Protein AF-A0A9W6H2H1-F1 (afdb_monomer_lite)

Sequence (99 aa):
MTDKPTRRALMRPVQLLAIAFGSAVFALLVGAMSMGAFTQQPIEVISQAWTVASIIAGIVFIVVLLVVAMLLLVVDPADVTKTIDRPVLLPDEDEPEAK

Organism: NCBI:txid33917

Radius of gyration: 23.38 Å; chains: 1; bounding box: 54×33×71 Å

Structure (mmCIF, N/CA/C/O backbone):
data_AF-A0A9W6H2H1-F1
#
_entry.id   AF-A0A9W6H2H1-F1
#
loop_
_atom_site.group_PDB
_atom_site.id
_atom_site.type_symbol
_atom_site.label_atom_id
_atom_site.label_alt_id
_atom_site.label_comp_id
_atom_site.label_asym_id
_atom_site.label_entity_id
_atom_site.label_seq_id
_atom_site.pdbx_PDB_ins_code
_atom_site.Cartn_x
_atom_site.Cartn_y
_atom_site.Cartn_z
_atom_site.occupancy
_atom_site.B_iso_or_equiv
_atom_site.auth_seq_id
_atom_site.auth_comp_id
_atom_site.auth_asym_id
_atom_site.auth_atom_id
_atom_site.pdbx_PDB_model_num
ATOM 1 N N . MET A 1 1 ? 32.920 9.888 -15.400 1.00 39.56 1 MET A N 1
ATOM 2 C CA . MET A 1 1 ? 31.880 10.914 -15.611 1.00 39.56 1 MET A CA 1
ATOM 3 C C . MET A 1 1 ? 30.650 10.443 -14.863 1.00 39.56 1 MET A C 1
ATOM 5 O O . MET A 1 1 ? 30.111 9.409 -15.220 1.00 39.56 1 MET A O 1
ATOM 9 N N . THR A 1 2 ? 30.301 11.091 -13.754 1.00 48.16 2 THR A N 1
ATOM 10 C CA . THR A 1 2 ? 29.115 10.722 -12.970 1.00 48.16 2 THR A CA 1
ATOM 11 C C . THR A 1 2 ? 27.903 11.308 -13.674 1.00 48.16 2 THR A C 1
ATOM 13 O O . THR A 1 2 ? 27.691 12.520 -13.609 1.00 48.16 2 THR A O 1
ATOM 16 N N . ASP A 1 3 ? 27.160 10.468 -14.393 1.00 57.59 3 ASP A N 1
ATOM 17 C CA . ASP A 1 3 ? 25.904 10.865 -15.020 1.00 57.59 3 ASP A CA 1
ATOM 18 C C . ASP A 1 3 ? 24.953 11.392 -13.945 1.00 57.59 3 ASP A C 1
ATOM 20 O O . ASP A 1 3 ? 24.622 10.719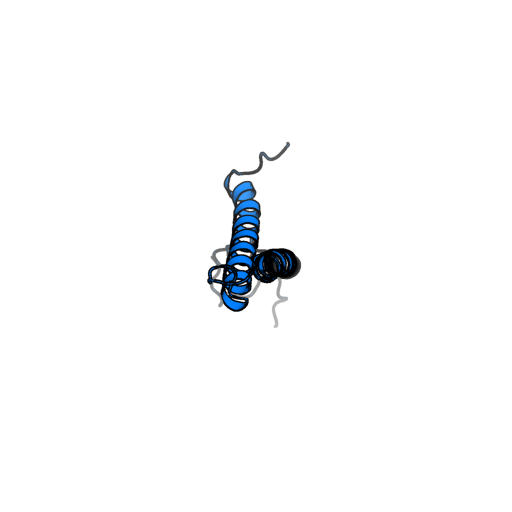 -12.967 1.00 57.59 3 ASP A O 1
ATOM 24 N N . LYS A 1 4 ? 24.571 12.660 -14.084 1.00 60.03 4 LYS A N 1
ATOM 25 C CA . LYS A 1 4 ? 23.671 13.327 -13.150 1.00 60.03 4 LYS A CA 1
ATOM 26 C C . LYS A 1 4 ? 22.277 12.751 -13.415 1.00 60.03 4 LYS A C 1
ATOM 28 O O . LYS A 1 4 ? 21.795 12.902 -14.539 1.00 60.03 4 LYS A O 1
ATOM 33 N N . PRO A 1 5 ? 21.612 12.106 -12.439 1.00 61.47 5 PRO A N 1
ATOM 34 C CA . PRO A 1 5 ? 20.324 11.476 -12.689 1.00 61.47 5 PRO A CA 1
ATOM 35 C C . PRO A 1 5 ? 19.344 12.539 -13.186 1.00 61.47 5 PRO A C 1
ATOM 37 O O . PRO A 1 5 ? 19.106 13.555 -12.526 1.00 61.47 5 PRO A O 1
ATOM 40 N N . THR A 1 6 ? 18.810 12.343 -14.390 1.00 70.19 6 THR A N 1
ATOM 41 C CA . THR A 1 6 ? 17.841 13.265 -14.985 1.00 70.19 6 THR A CA 1
ATOM 42 C C . THR A 1 6 ? 16.640 13.355 -14.043 1.00 70.19 6 THR A C 1
ATOM 44 O O . THR A 1 6 ? 16.164 12.326 -13.572 1.00 70.19 6 THR A O 1
ATOM 47 N N . ARG A 1 7 ? 16.106 14.555 -13.763 1.00 64.38 7 ARG A N 1
ATOM 48 C CA . ARG A 1 7 ? 14.944 14.747 -12.856 1.00 64.38 7 ARG A CA 1
ATOM 49 C C . ARG A 1 7 ? 13.818 13.729 -13.084 1.00 64.38 7 ARG A C 1
ATOM 51 O O . ARG A 1 7 ? 13.223 13.233 -12.135 1.00 64.38 7 ARG A O 1
ATOM 58 N N . ARG A 1 8 ? 13.571 13.387 -14.349 1.00 63.28 8 ARG A N 1
ATOM 59 C CA . ARG A 1 8 ? 12.581 12.395 -14.782 1.00 63.28 8 ARG A CA 1
ATOM 60 C C . ARG A 1 8 ? 12.849 10.983 -14.240 1.00 63.28 8 ARG A C 1
ATOM 62 O O . ARG A 1 8 ? 11.901 10.294 -13.879 1.00 63.28 8 ARG A O 1
ATOM 69 N N . ALA A 1 9 ? 14.113 10.574 -14.144 1.00 63.69 9 ALA A N 1
ATOM 70 C CA . ALA A 1 9 ? 14.517 9.286 -13.586 1.00 63.69 9 ALA A CA 1
ATOM 71 C C . ALA A 1 9 ? 14.275 9.217 -12.070 1.00 63.69 9 ALA A C 1
ATOM 73 O O . ALA A 1 9 ? 13.882 8.171 -11.573 1.00 63.69 9 ALA A O 1
ATOM 74 N N . LEU A 1 10 ? 14.416 10.335 -11.348 1.00 61.66 10 LEU A N 1
ATOM 75 C CA . LEU A 1 10 ? 14.126 10.396 -9.911 1.00 61.66 10 LEU A CA 1
ATOM 76 C C . LEU A 1 10 ? 12.616 10.434 -9.609 1.00 61.66 10 LEU A C 1
ATOM 78 O O . LEU A 1 10 ? 12.177 9.948 -8.571 1.00 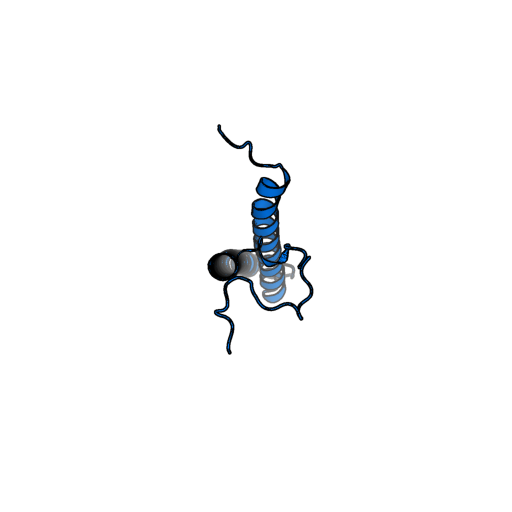61.66 10 LEU A O 1
ATOM 82 N N . MET A 1 11 ? 11.802 10.984 -10.517 1.00 69.00 11 MET A N 1
ATOM 83 C CA . MET A 1 11 ? 10.346 11.062 -10.334 1.00 69.00 11 MET A CA 1
ATOM 84 C C . MET A 1 11 ? 9.627 9.724 -10.561 1.00 69.00 11 MET A C 1
ATOM 86 O O . MET A 1 11 ? 8.586 9.505 -9.947 1.00 69.00 11 MET A O 1
ATOM 90 N N . ARG A 1 12 ? 10.170 8.810 -11.381 1.00 73.00 12 ARG A N 1
ATOM 91 C CA . ARG A 1 12 ? 9.561 7.486 -11.625 1.00 73.00 12 ARG A CA 1
ATOM 92 C C . ARG A 1 12 ? 9.445 6.627 -10.347 1.00 73.00 12 ARG A C 1
ATOM 94 O O . ARG A 1 12 ? 8.338 6.175 -10.061 1.00 73.00 12 ARG A O 1
ATOM 101 N N . PRO A 1 13 ? 10.506 6.452 -9.531 1.00 80.31 13 PRO A N 1
ATOM 102 C CA . PRO A 1 13 ? 10.411 5.733 -8.257 1.00 80.31 13 PRO A CA 1
ATOM 103 C C . PRO A 1 13 ? 9.406 6.362 -7.291 1.00 80.31 13 PRO A C 1
ATOM 105 O O . PRO A 1 13 ? 8.631 5.661 -6.648 1.00 80.31 13 PRO A O 1
ATOM 108 N N . VAL A 1 14 ? 9.386 7.696 -7.220 1.00 85.50 14 VAL A N 1
ATOM 109 C CA . VAL A 1 14 ? 8.487 8.433 -6.323 1.00 85.50 14 VAL A CA 1
ATOM 110 C C . VAL A 1 14 ? 7.025 8.259 -6.734 1.00 85.50 14 VAL A C 1
ATOM 112 O O . VAL A 1 14 ? 6.172 8.091 -5.870 1.00 85.50 14 VAL A O 1
ATOM 115 N N . GLN A 1 15 ? 6.721 8.251 -8.034 1.00 85.31 15 GLN A N 1
ATOM 116 C CA . GLN A 1 15 ? 5.364 7.995 -8.525 1.00 85.31 15 GLN A CA 1
ATOM 117 C C . GLN A 1 15 ? 4.888 6.580 -8.188 1.00 85.31 15 GLN A C 1
ATOM 119 O O . GLN A 1 15 ? 3.766 6.420 -7.717 1.00 85.31 15 GLN A O 1
ATOM 124 N N . LEU A 1 16 ? 5.736 5.564 -8.370 1.00 85.75 16 LEU A N 1
ATOM 125 C CA . LEU A 1 16 ? 5.394 4.183 -8.016 1.00 85.75 16 LEU A CA 1
ATOM 126 C C . LEU A 1 16 ? 5.163 4.023 -6.509 1.00 85.75 16 LEU A C 1
ATOM 128 O O . LEU A 1 16 ? 4.188 3.397 -6.095 1.00 85.75 16 LEU A O 1
ATOM 132 N N . LEU A 1 17 ? 6.004 4.661 -5.692 1.00 88.25 17 LEU A N 1
ATOM 133 C CA . LEU A 1 17 ? 5.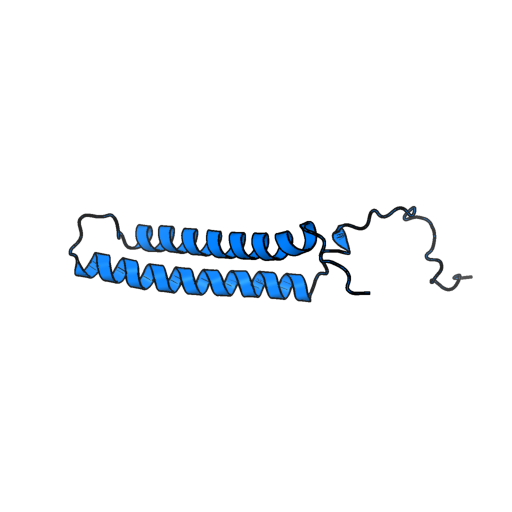816 4.712 -4.245 1.00 88.25 17 LEU A CA 1
ATOM 134 C C . LEU A 1 17 ? 4.501 5.410 -3.870 1.00 88.25 17 LEU A C 1
ATOM 136 O O . LEU A 1 17 ? 3.772 4.919 -3.013 1.00 88.25 17 LEU A O 1
ATOM 140 N N . ALA A 1 18 ? 4.177 6.528 -4.522 1.00 87.56 18 ALA A N 1
ATOM 141 C CA . ALA A 1 18 ? 2.943 7.267 -4.276 1.00 87.56 18 ALA A CA 1
ATOM 142 C C . ALA A 1 18 ? 1.696 6.457 -4.659 1.00 87.56 18 ALA A C 1
ATOM 144 O O . ALA A 1 18 ? 0.706 6.499 -3.935 1.00 87.56 18 ALA A O 1
ATOM 145 N N . ILE A 1 19 ? 1.748 5.683 -5.748 1.00 90.75 19 ILE A N 1
ATOM 146 C CA . ILE A 1 19 ? 0.662 4.774 -6.145 1.00 90.75 19 ILE A CA 1
ATOM 147 C C . ILE A 1 19 ? 0.488 3.667 -5.103 1.00 90.75 19 ILE A C 1
ATOM 149 O O . ILE A 1 19 ? -0.632 3.426 -4.649 1.00 90.75 19 ILE A O 1
ATOM 153 N N . ALA A 1 20 ? 1.584 3.035 -4.670 1.00 89.81 20 ALA A N 1
ATOM 154 C CA . ALA A 1 20 ? 1.533 2.027 -3.616 1.00 89.81 20 ALA A CA 1
ATOM 155 C C . ALA A 1 20 ? 0.947 2.613 -2.324 1.00 89.81 20 ALA A C 1
ATOM 157 O O . ALA A 1 20 ? 0.020 2.050 -1.744 1.00 89.81 20 ALA A O 1
ATOM 158 N N . PHE A 1 21 ? 1.405 3.794 -1.912 1.00 91.12 21 PHE A N 1
ATOM 159 C CA . PHE A 1 21 ? 0.902 4.463 -0.717 1.00 91.12 21 PHE A CA 1
ATOM 160 C C . PHE A 1 21 ? -0.575 4.860 -0.852 1.00 91.12 21 PHE A C 1
ATOM 162 O O . PHE A 1 21 ? -1.359 4.645 0.069 1.00 91.12 21 PHE A O 1
ATOM 169 N N . GLY A 1 22 ? -0.989 5.355 -2.020 1.00 92.94 22 GLY A N 1
ATOM 170 C CA . GLY A 1 22 ? -2.388 5.659 -2.321 1.00 92.94 22 GLY A CA 1
ATOM 171 C C . GLY A 1 22 ? -3.289 4.429 -2.203 1.00 92.94 22 GLY A C 1
ATOM 172 O O . GLY A 1 22 ? -4.356 4.506 -1.597 1.00 92.94 22 GLY A O 1
ATOM 173 N N . SER A 1 23 ? -2.835 3.273 -2.695 1.00 92.81 23 SER A N 1
ATOM 174 C CA . SER A 1 23 ? -3.569 2.009 -2.552 1.00 92.81 23 SER A CA 1
ATOM 175 C C . SER A 1 23 ? -3.691 1.553 -1.092 1.00 92.81 23 SER A C 1
ATOM 177 O O . SER A 1 23 ? -4.747 1.075 -0.681 1.00 92.81 23 SER A O 1
ATOM 179 N N . ALA A 1 24 ? -2.652 1.775 -0.282 1.00 93.12 24 ALA A N 1
ATOM 180 C CA . ALA A 1 24 ? -2.652 1.459 1.142 1.00 93.12 24 ALA A CA 1
ATOM 181 C C . ALA A 1 24 ? -3.636 2.336 1.922 1.00 93.12 24 ALA A C 1
ATOM 183 O O . ALA A 1 24 ? -4.426 1.828 2.714 1.00 93.12 24 ALA A O 1
ATOM 184 N N . VAL A 1 25 ? -3.636 3.647 1.660 1.00 95.25 25 VAL A N 1
ATOM 185 C CA . VAL A 1 25 ? -4.600 4.587 2.253 1.00 95.25 25 VAL A CA 1
ATOM 186 C C . VAL A 1 25 ? -6.025 4.235 1.832 1.00 95.25 25 VAL A C 1
ATOM 188 O O . VAL A 1 25 ? -6.934 4.261 2.657 1.00 95.25 25 VAL A O 1
ATOM 191 N N . PHE A 1 26 ? -6.235 3.850 0.574 1.00 94.25 26 PHE A N 1
ATOM 192 C CA . PHE A 1 26 ? -7.544 3.393 0.115 1.00 94.25 26 PHE A CA 1
ATOM 193 C C . PHE A 1 26 ? -8.005 2.136 0.868 1.00 94.25 26 PHE A C 1
ATOM 195 O O . PHE A 1 26 ? -9.120 2.105 1.388 1.00 94.25 26 PHE A O 1
ATOM 202 N N . ALA A 1 27 ? -7.137 1.132 1.006 1.00 93.62 27 ALA A N 1
ATOM 203 C CA . ALA A 1 27 ? -7.436 -0.080 1.766 1.00 93.62 27 ALA A CA 1
ATOM 204 C C . ALA A 1 27 ? -7.691 0.200 3.256 1.00 93.62 27 ALA A C 1
ATOM 206 O O . ALA A 1 27 ? -8.600 -0.392 3.834 1.00 93.62 27 ALA A O 1
ATOM 207 N N . LEU A 1 28 ? -6.946 1.134 3.859 1.00 93.56 28 LEU A N 1
ATOM 208 C CA . LEU A 1 28 ? -7.179 1.614 5.223 1.00 93.56 28 LEU A CA 1
ATOM 209 C C . LEU A 1 28 ? -8.603 2.154 5.374 1.00 93.56 28 LEU A C 1
ATOM 211 O O . LEU A 1 28 ? -9.328 1.744 6.276 1.00 93.56 28 LEU A O 1
ATOM 215 N N . LEU A 1 29 ? -9.002 3.067 4.484 1.00 94.06 29 LEU A N 1
ATOM 216 C CA . LEU A 1 29 ? -10.312 3.714 4.532 1.00 94.06 29 LEU A CA 1
ATOM 217 C C . LEU A 1 29 ? -11.443 2.706 4.324 1.00 94.06 29 LEU A C 1
ATOM 219 O O . LEU A 1 29 ? -12.405 2.709 5.088 1.00 94.06 29 LEU A O 1
ATOM 223 N N . VAL A 1 30 ? -11.314 1.815 3.339 1.00 94.06 30 VAL A N 1
ATOM 224 C CA . VAL A 1 30 ? -12.313 0.772 3.062 1.00 94.06 30 VAL A CA 1
ATOM 225 C C . VAL A 1 30 ? -12.395 -0.230 4.214 1.00 94.06 30 VAL A C 1
ATOM 227 O O . VAL A 1 30 ? -13.497 -0.605 4.614 1.00 94.06 30 VAL A O 1
ATOM 230 N N . GLY A 1 31 ? -11.260 -0.633 4.790 1.00 92.75 31 GLY A N 1
ATOM 231 C CA . GLY A 1 31 ? -11.208 -1.523 5.952 1.00 92.75 31 GLY A CA 1
ATOM 232 C C . GLY A 1 31 ? -11.865 -0.901 7.184 1.00 92.75 31 GLY A C 1
ATOM 233 O O . GLY A 1 31 ? -12.725 -1.523 7.809 1.00 92.75 31 GLY A O 1
ATOM 234 N N . ALA A 1 32 ? -11.537 0.358 7.479 1.00 91.44 32 ALA A N 1
ATOM 235 C CA . ALA A 1 32 ? -12.139 1.115 8.572 1.00 91.44 32 ALA A CA 1
ATOM 236 C C . ALA A 1 32 ? -13.651 1.322 8.363 1.00 91.44 32 ALA A C 1
ATOM 238 O O . ALA A 1 32 ? -14.434 1.123 9.292 1.00 91.44 32 ALA A O 1
ATOM 239 N N . MET A 1 33 ? -14.088 1.662 7.142 1.00 92.00 33 MET A N 1
ATOM 240 C CA . MET A 1 33 ? -15.513 1.784 6.809 1.00 92.00 33 MET A CA 1
ATOM 241 C C . MET A 1 33 ? -16.255 0.454 6.956 1.00 92.00 33 MET A C 1
ATOM 243 O O . MET A 1 33 ? -17.336 0.431 7.539 1.00 92.00 33 MET A O 1
ATOM 247 N N . SER A 1 34 ? -15.670 -0.648 6.484 1.00 90.75 34 SER A N 1
ATOM 248 C CA . SER A 1 34 ? -16.300 -1.976 6.518 1.00 90.75 34 SER A CA 1
ATOM 249 C C . SER A 1 34 ? -16.521 -2.486 7.943 1.00 90.75 34 SER A C 1
ATOM 251 O O . SER A 1 34 ? -17.506 -3.169 8.203 1.00 90.75 34 SER A O 1
ATOM 253 N N . MET A 1 35 ? -15.634 -2.133 8.877 1.00 88.12 35 MET A N 1
ATOM 254 C CA . MET A 1 35 ? -15.771 -2.473 10.301 1.00 88.12 35 MET A CA 1
ATOM 255 C C . MET A 1 35 ? -16.589 -1.454 11.104 1.00 88.12 35 MET A C 1
ATOM 257 O O . MET A 1 35 ? -16.786 -1.634 12.302 1.00 88.12 35 MET A O 1
ATOM 261 N N . GLY A 1 36 ? -17.076 -0.383 10.472 1.00 86.19 36 GLY A N 1
ATOM 262 C CA . GLY A 1 36 ? -17.892 0.624 11.144 1.00 86.19 36 GLY A CA 1
ATOM 263 C C . GLY A 1 36 ? -17.100 1.568 12.052 1.00 86.19 36 GLY A C 1
ATOM 264 O O . GLY A 1 36 ? -17.671 2.109 12.997 1.00 86.19 36 GLY A O 1
ATOM 265 N N . ALA A 1 37 ? -15.823 1.836 11.758 1.00 84.25 37 ALA A N 1
ATOM 266 C CA . ALA A 1 37 ? -14.968 2.736 12.547 1.00 84.25 37 ALA A CA 1
ATOM 267 C C . ALA A 1 37 ? -15.513 4.177 12.680 1.00 84.25 37 ALA A C 1
ATOM 269 O O . ALA A 1 37 ? -15.076 4.925 13.550 1.00 84.25 37 ALA A O 1
ATOM 270 N N . PHE A 1 38 ? -16.467 4.562 11.825 1.00 84.25 38 PHE A N 1
ATOM 271 C CA . PHE A 1 38 ? -17.136 5.870 11.819 1.00 84.25 38 PHE A CA 1
ATOM 272 C C . PHE A 1 38 ? -18.580 5.827 12.349 1.00 84.25 38 PHE A C 1
ATOM 274 O O . PHE A 1 38 ? -19.325 6.795 12.201 1.00 84.25 38 PHE A O 1
ATOM 281 N N . THR A 1 39 ? -19.009 4.702 12.923 1.00 85.38 39 THR A N 1
ATOM 282 C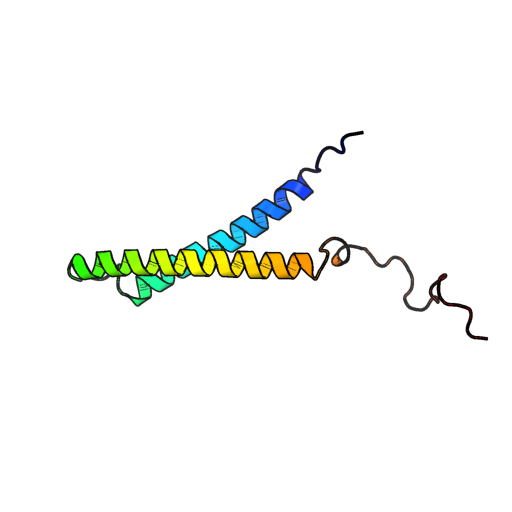 CA . THR A 1 39 ? -20.375 4.511 13.435 1.00 85.38 39 THR A CA 1
ATOM 283 C C . THR A 1 39 ? -20.450 4.735 14.952 1.00 85.38 39 THR A C 1
ATOM 285 O O . THR A 1 39 ? -19.427 4.791 15.631 1.00 85.38 39 THR A O 1
ATOM 288 N N . GLN A 1 40 ? -21.663 4.895 15.499 1.00 82.56 40 GLN A N 1
ATOM 289 C CA . GLN A 1 40 ? -21.911 5.072 16.941 1.00 82.56 40 GLN A CA 1
ATOM 290 C C . GLN A 1 40 ? -21.749 3.730 17.682 1.00 82.56 40 GLN A C 1
ATOM 292 O O . GLN A 1 40 ? -22.729 3.086 18.049 1.00 82.56 40 GLN A O 1
ATOM 297 N N . GLN A 1 41 ? -20.507 3.276 17.834 1.00 82.88 41 GLN A N 1
ATOM 298 C CA . GLN A 1 41 ? -20.136 2.010 18.475 1.00 82.88 41 GLN A CA 1
ATOM 299 C C . GLN A 1 41 ? -19.318 2.268 19.750 1.00 82.88 41 GLN A C 1
ATOM 301 O O . GLN A 1 41 ? -18.743 3.350 19.902 1.00 82.88 41 GLN A O 1
ATOM 306 N N . PRO A 1 42 ? -19.247 1.300 20.681 1.00 87.62 42 PRO A N 1
ATOM 307 C CA . PRO A 1 42 ? -18.366 1.403 21.839 1.00 87.62 42 PRO A CA 1
ATOM 308 C C . PRO A 1 42 ? -16.896 1.566 21.418 1.00 87.62 42 PRO A C 1
ATOM 310 O O . PRO A 1 42 ? -16.459 1.031 20.396 1.00 87.62 42 PRO A O 1
ATOM 313 N N . ILE A 1 43 ? -16.128 2.302 22.229 1.00 87.94 43 ILE A N 1
ATOM 314 C CA . ILE A 1 43 ? -14.741 2.698 21.923 1.00 87.94 43 ILE A CA 1
ATOM 315 C C . ILE A 1 43 ? -13.834 1.484 21.665 1.00 87.94 43 ILE A C 1
ATOM 317 O O . ILE A 1 43 ? -12.988 1.562 20.777 1.00 87.94 43 ILE A O 1
ATOM 321 N N . GLU A 1 44 ? -14.038 0.357 22.360 1.00 89.38 44 GLU A N 1
ATOM 322 C CA . GLU A 1 44 ? -13.319 -0.903 22.093 1.00 89.38 44 GLU A CA 1
ATOM 323 C C . GLU A 1 44 ? -13.445 -1.371 20.634 1.00 89.38 44 GLU A C 1
ATOM 325 O O . GLU A 1 44 ? -12.478 -1.831 20.033 1.00 89.38 44 GLU A O 1
ATOM 330 N N . VAL A 1 45 ? -14.636 -1.260 20.045 1.00 87.06 45 VAL A N 1
ATOM 331 C CA . VAL A 1 45 ? -14.893 -1.745 18.680 1.00 87.06 45 VAL A CA 1
ATOM 332 C C . VAL A 1 45 ? -14.253 -0.807 17.664 1.00 87.06 45 VAL A C 1
ATOM 334 O O . VAL A 1 45 ? -13.653 -1.256 16.689 1.00 87.06 45 VAL A O 1
ATOM 337 N N . ILE A 1 46 ? -14.324 0.500 17.919 1.00 88.56 46 ILE A N 1
ATOM 338 C CA . ILE A 1 46 ? -13.702 1.516 17.068 1.00 88.56 46 ILE A CA 1
ATOM 339 C C . ILE A 1 46 ? -12.176 1.373 17.099 1.00 88.56 46 ILE A C 1
ATOM 341 O O . ILE A 1 46 ? -11.544 1.395 16.043 1.00 88.56 46 ILE A O 1
ATOM 345 N N . SER A 1 47 ? -11.574 1.193 18.279 1.00 89.94 47 SER A N 1
ATOM 346 C CA . SER A 1 47 ? -10.120 1.035 18.402 1.00 89.94 47 SER A CA 1
ATOM 347 C C . SER A 1 47 ? -9.637 -0.210 17.661 1.00 89.94 47 SER A C 1
ATOM 349 O O . SER A 1 47 ? -8.705 -0.119 16.861 1.00 89.94 47 SER A O 1
ATOM 351 N N . GLN A 1 48 ? -10.329 -1.340 17.824 1.00 90.50 48 GLN A N 1
ATOM 352 C CA . GLN A 1 48 ? -9.997 -2.570 17.117 1.00 90.50 48 GLN A CA 1
ATOM 353 C C . GLN A 1 48 ? -10.177 -2.436 15.601 1.00 90.50 48 GLN A C 1
ATOM 355 O O . GLN A 1 48 ? -9.320 -2.902 14.848 1.00 90.50 48 GLN A O 1
ATOM 360 N N . ALA A 1 49 ? -11.227 -1.754 15.137 1.00 90.38 49 ALA A N 1
ATOM 361 C CA . ALA A 1 49 ? -11.430 -1.480 13.717 1.00 90.38 49 ALA A CA 1
ATOM 362 C C . ALA A 1 49 ? -10.257 -0.689 13.115 1.00 90.38 49 ALA A C 1
ATOM 364 O O . ALA A 1 49 ? -9.746 -1.055 12.056 1.00 90.38 49 ALA A O 1
ATOM 365 N N . TRP A 1 50 ? -9.772 0.346 13.806 1.00 91.81 50 TRP A N 1
ATOM 366 C CA . TRP A 1 50 ? -8.599 1.113 13.371 1.00 91.81 50 TRP A CA 1
ATOM 367 C C . TRP A 1 50 ? -7.309 0.292 13.396 1.00 91.81 50 TRP A C 1
ATOM 369 O O . TRP A 1 50 ? -6.518 0.372 12.453 1.00 91.81 50 TRP A O 1
ATOM 379 N N . THR A 1 51 ? -7.102 -0.533 14.427 1.00 94.06 51 THR A N 1
ATOM 380 C CA . THR A 1 51 ? -5.944 -1.434 14.498 1.00 94.06 51 THR A CA 1
ATOM 381 C C . THR A 1 51 ? -5.933 -2.386 13.308 1.00 94.06 51 THR A C 1
ATOM 383 O O . THR A 1 51 ? -4.946 -2.435 12.573 1.00 94.06 51 THR A O 1
ATOM 386 N N . VAL A 1 52 ? -7.036 -3.092 13.058 1.00 94.06 52 VAL A N 1
ATOM 387 C CA . VAL A 1 52 ? -7.109 -4.071 11.968 1.00 94.06 52 VAL A CA 1
ATOM 388 C C . VAL A 1 52 ? -7.019 -3.390 10.603 1.00 94.06 52 VAL A C 1
ATOM 390 O O . VAL A 1 52 ? -6.272 -3.856 9.743 1.00 94.06 52 VAL A O 1
ATOM 393 N N . ALA A 1 53 ? -7.690 -2.252 10.409 1.00 92.88 53 ALA A N 1
ATOM 394 C CA . ALA A 1 53 ? -7.598 -1.492 9.166 1.00 92.88 53 ALA A CA 1
ATOM 395 C C . ALA A 1 53 ? -6.154 -1.056 8.863 1.00 92.88 53 ALA A C 1
ATOM 397 O O . ALA A 1 53 ? -5.719 -1.151 7.717 1.00 92.88 53 ALA A O 1
ATOM 398 N N . SER A 1 54 ? -5.383 -0.634 9.874 1.00 93.50 54 SER A N 1
ATOM 399 C CA . SER A 1 54 ? -3.977 -0.242 9.692 1.00 93.50 54 SER A CA 1
ATOM 400 C C . SER A 1 54 ? -3.068 -1.408 9.302 1.00 93.50 54 SER A C 1
ATOM 402 O O . SER A 1 54 ? -2.196 -1.251 8.446 1.00 93.50 54 SER A O 1
ATOM 404 N N . ILE A 1 55 ? -3.321 -2.599 9.852 1.00 96.00 55 ILE A N 1
ATOM 405 C CA . ILE A 1 55 ? -2.606 -3.826 9.483 1.00 96.00 55 ILE A CA 1
ATOM 406 C C . ILE A 1 55 ? -2.911 -4.186 8.028 1.00 96.00 55 ILE A C 1
ATOM 408 O O . ILE A 1 55 ? -1.991 -4.425 7.246 1.00 96.00 55 ILE A O 1
ATOM 412 N N . ILE A 1 56 ? -4.191 -4.171 7.643 1.00 94.81 56 ILE A N 1
ATOM 413 C CA . ILE A 1 56 ? -4.619 -4.448 6.265 1.00 94.81 56 ILE A CA 1
ATOM 414 C C . ILE A 1 56 ? -3.985 -3.445 5.295 1.00 94.81 56 ILE A C 1
ATOM 416 O O . ILE A 1 56 ? -3.459 -3.849 4.260 1.00 94.81 56 ILE A O 1
ATOM 420 N N . ALA A 1 57 ? -3.967 -2.158 5.644 1.00 95.12 57 ALA A N 1
ATOM 4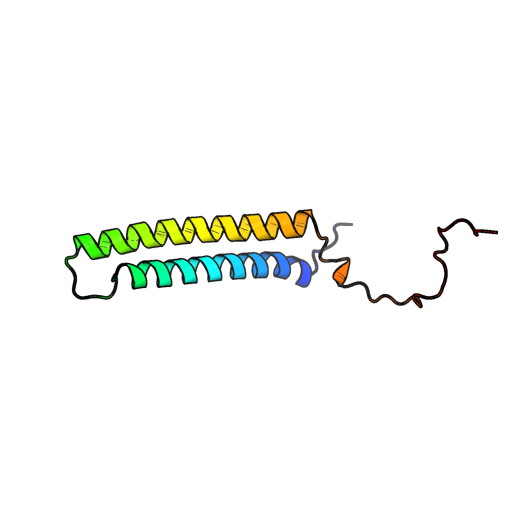21 C CA . ALA A 1 57 ? -3.321 -1.122 4.845 1.00 95.12 57 ALA A CA 1
ATOM 422 C C . ALA A 1 57 ? -1.827 -1.408 4.625 1.00 95.12 57 ALA A C 1
ATOM 424 O O . ALA A 1 57 ? -1.338 -1.302 3.500 1.00 95.12 57 ALA A O 1
ATOM 425 N N . GLY A 1 58 ? -1.116 -1.827 5.676 1.00 95.50 58 GLY A N 1
ATOM 426 C CA . GLY A 1 58 ? 0.289 -2.230 5.590 1.00 95.50 58 GLY A CA 1
ATOM 427 C C . GLY A 1 58 ? 0.507 -3.445 4.686 1.00 95.50 58 GLY A C 1
ATOM 428 O O . GLY A 1 58 ? 1.411 -3.434 3.852 1.00 95.50 58 GLY A O 1
ATOM 429 N N . ILE A 1 59 ? -0.347 -4.467 4.792 1.00 97.06 59 ILE A N 1
ATOM 430 C CA . ILE A 1 59 ? -0.281 -5.654 3.925 1.00 97.06 59 ILE A CA 1
ATOM 431 C C . ILE A 1 59 ? -0.488 -5.255 2.461 1.00 97.06 59 ILE A C 1
ATOM 433 O O . ILE A 1 59 ? 0.316 -5.627 1.608 1.00 97.06 59 ILE A O 1
ATOM 437 N N . VAL A 1 60 ? -1.522 -4.462 2.165 1.00 96.19 60 VAL A N 1
ATOM 438 C CA . VAL A 1 60 ? -1.812 -4.001 0.798 1.00 96.19 60 VAL A CA 1
ATOM 439 C C . VAL A 1 60 ? -0.654 -3.180 0.235 1.00 96.19 60 VAL A C 1
ATOM 441 O O . VAL A 1 60 ? -0.247 -3.414 -0.901 1.00 96.19 60 VAL A O 1
ATOM 444 N N . PHE A 1 61 ? -0.068 -2.281 1.032 1.00 95.00 61 PHE A N 1
ATOM 445 C CA . PHE A 1 61 ? 1.106 -1.505 0.629 1.00 95.00 61 PHE A CA 1
ATOM 446 C C . PHE A 1 61 ? 2.260 -2.403 0.170 1.00 95.00 61 PHE A C 1
ATOM 448 O O . PHE A 1 61 ? 2.811 -2.209 -0.915 1.00 95.00 61 PHE A O 1
ATOM 455 N N . ILE A 1 62 ? 2.599 -3.408 0.983 1.00 9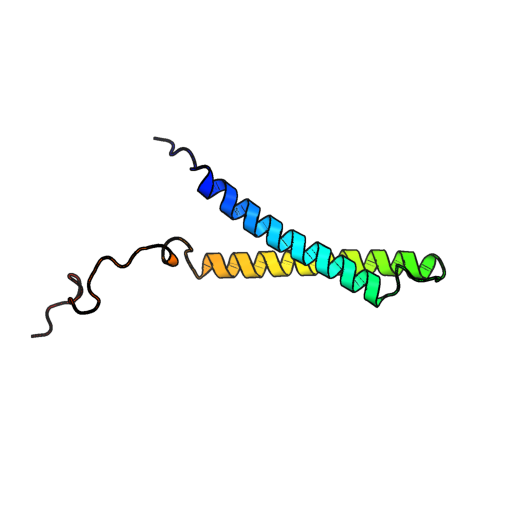5.81 62 ILE A N 1
ATOM 456 C CA . ILE A 1 62 ? 3.685 -4.348 0.691 1.00 95.81 62 ILE A CA 1
ATOM 457 C C . ILE A 1 62 ? 3.363 -5.151 -0.568 1.00 95.81 62 ILE A C 1
ATOM 459 O O . ILE A 1 62 ? 4.208 -5.247 -1.453 1.00 95.81 62 ILE A O 1
ATOM 463 N N . VAL A 1 63 ? 2.146 -5.689 -0.685 1.00 97.25 63 VAL A N 1
ATOM 464 C CA . VAL A 1 63 ? 1.725 -6.462 -1.863 1.00 97.25 63 VAL A CA 1
ATOM 465 C C . VAL A 1 63 ? 1.864 -5.632 -3.136 1.00 97.25 63 VAL A C 1
ATOM 467 O O . VAL A 1 63 ? 2.425 -6.119 -4.113 1.00 97.25 63 VAL A O 1
ATOM 470 N N . VAL A 1 64 ? 1.426 -4.372 -3.134 1.00 95.19 64 VAL A N 1
ATOM 471 C CA . VAL A 1 64 ? 1.549 -3.504 -4.314 1.00 95.19 64 VAL A CA 1
ATOM 472 C C . VAL A 1 64 ? 3.009 -3.207 -4.645 1.00 95.19 64 VAL A C 1
ATOM 474 O O . VAL A 1 64 ? 3.379 -3.269 -5.816 1.00 95.19 64 VAL A O 1
ATOM 477 N N . LEU A 1 65 ? 3.862 -2.954 -3.647 1.00 94.12 65 LEU A N 1
ATOM 478 C CA . LEU A 1 65 ? 5.300 -2.797 -3.882 1.00 94.12 65 LEU A CA 1
ATOM 479 C C . LEU A 1 65 ? 5.926 -4.054 -4.486 1.00 94.12 65 LEU A C 1
ATOM 481 O O . LEU A 1 65 ? 6.718 -3.939 -5.416 1.00 94.12 65 LEU A O 1
ATOM 485 N N . LEU A 1 66 ? 5.564 -5.239 -3.994 1.00 95.69 66 LEU A N 1
ATOM 486 C CA . LEU A 1 66 ? 6.059 -6.507 -4.528 1.00 95.69 66 LEU A CA 1
ATOM 487 C C . LEU A 1 66 ? 5.593 -6.733 -5.965 1.00 95.69 66 LEU A C 1
ATOM 489 O O . LEU A 1 66 ? 6.400 -7.112 -6.807 1.00 95.69 66 LEU A O 1
ATOM 493 N N . VAL A 1 67 ? 4.323 -6.451 -6.265 1.00 93.75 67 VAL A N 1
ATOM 494 C CA . VAL A 1 67 ? 3.789 -6.542 -7.630 1.00 93.75 67 VAL A CA 1
ATOM 495 C C . VAL A 1 67 ? 4.544 -5.596 -8.555 1.00 93.75 67 VAL A C 1
ATOM 497 O O . VAL A 1 67 ? 5.026 -6.023 -9.598 1.00 93.75 67 VAL A O 1
ATOM 500 N N . VAL A 1 68 ? 4.715 -4.331 -8.168 1.00 91.06 68 VAL A N 1
ATOM 501 C CA . VAL A 1 68 ? 5.478 -3.358 -8.962 1.00 91.06 68 VAL A CA 1
ATOM 502 C C . VAL A 1 68 ? 6.932 -3.798 -9.127 1.00 91.06 68 VAL A C 1
ATOM 504 O O . VAL A 1 68 ? 7.462 -3.727 -10.230 1.00 91.06 68 VAL A O 1
ATOM 507 N N . ALA A 1 69 ? 7.575 -4.289 -8.068 1.00 90.75 69 ALA A N 1
ATOM 508 C CA . ALA A 1 69 ? 8.949 -4.777 -8.128 1.00 90.75 69 ALA A CA 1
ATOM 509 C C . ALA A 1 69 ? 9.086 -5.981 -9.071 1.00 90.75 69 ALA A C 1
ATOM 511 O O . ALA A 1 69 ? 10.021 -6.021 -9.865 1.00 90.75 69 ALA A O 1
ATOM 512 N N . MET A 1 70 ? 8.142 -6.926 -9.039 1.00 93.75 70 MET A N 1
ATOM 513 C CA . MET A 1 70 ? 8.113 -8.047 -9.982 1.00 93.75 70 MET A CA 1
ATOM 514 C C . MET A 1 70 ? 7.875 -7.578 -11.416 1.00 93.75 70 MET A C 1
ATOM 516 O O . MET A 1 70 ? 8.537 -8.067 -12.325 1.00 93.75 70 MET A O 1
ATOM 520 N N . LEU A 1 71 ? 6.977 -6.614 -11.631 1.00 89.94 71 LEU A N 1
ATOM 521 C CA . LEU A 1 71 ? 6.742 -6.049 -12.959 1.00 89.94 71 LEU A CA 1
ATOM 522 C C . LEU A 1 71 ? 8.000 -5.374 -13.509 1.00 89.94 71 LEU A C 1
ATOM 524 O O . LEU A 1 71 ? 8.327 -5.594 -14.665 1.00 89.94 71 LEU A O 1
ATOM 528 N N . LEU A 1 72 ? 8.728 -4.615 -12.687 1.00 86.25 72 LEU A N 1
ATOM 529 C CA . LEU A 1 72 ? 9.990 -3.986 -13.091 1.00 86.25 72 LEU A CA 1
ATOM 530 C C . LEU A 1 72 ? 11.137 -4.989 -13.273 1.00 86.25 72 LEU A C 1
ATOM 532 O O . LEU A 1 72 ? 12.055 -4.722 -14.039 1.00 86.25 72 LEU A O 1
ATOM 536 N N . LEU A 1 73 ? 11.109 -6.121 -12.565 1.00 88.69 73 LEU A N 1
ATOM 537 C CA . LEU A 1 73 ? 12.077 -7.202 -12.757 1.00 88.69 73 LEU A CA 1
ATOM 538 C C . LEU A 1 73 ? 11.867 -7.907 -14.103 1.00 88.69 73 LEU A C 1
ATOM 540 O O . LEU A 1 73 ? 12.835 -8.308 -14.740 1.00 88.69 73 LEU A O 1
ATOM 544 N N . VAL A 1 74 ? 10.607 -8.087 -14.505 1.00 90.06 74 VAL A N 1
ATOM 545 C CA . VAL A 1 74 ? 10.237 -8.804 -15.735 1.00 90.06 74 VAL A CA 1
ATOM 546 C C . VAL A 1 74 ? 10.214 -7.887 -16.959 1.00 90.06 74 VAL A C 1
ATOM 548 O O . VAL A 1 74 ? 10.513 -8.339 -18.059 1.00 90.06 74 VAL A O 1
ATOM 551 N N . VAL A 1 75 ? 9.849 -6.616 -16.794 1.00 80.19 75 VAL A N 1
ATOM 552 C CA . VAL A 1 75 ? 9.662 -5.655 -17.886 1.00 80.19 75 VAL A CA 1
ATOM 553 C C . VAL A 1 75 ? 10.539 -4.438 -17.639 1.00 80.19 75 VAL A C 1
ATOM 555 O O . VAL A 1 75 ? 10.323 -3.710 -16.668 1.00 80.19 75 VAL A O 1
ATOM 558 N N . ASP A 1 76 ? 11.470 -4.163 -18.554 1.00 76.75 76 ASP A N 1
ATOM 559 C CA . ASP A 1 76 ? 12.173 -2.884 -18.554 1.00 76.75 76 ASP A CA 1
ATOM 560 C C . ASP A 1 76 ? 11.232 -1.785 -19.098 1.00 76.75 76 ASP A C 1
ATOM 562 O O . ASP A 1 76 ? 10.844 -1.801 -20.273 1.00 76.75 76 ASP A O 1
ATOM 566 N N . PRO A 1 77 ? 10.831 -0.794 -18.280 1.00 68.62 77 PRO A N 1
ATOM 567 C CA . PRO A 1 77 ? 9.966 0.293 -18.730 1.00 68.62 77 PRO A CA 1
ATOM 568 C C . PRO A 1 77 ? 10.629 1.220 -19.764 1.00 68.62 77 PRO A C 1
ATOM 570 O O . PRO A 1 77 ? 9.958 2.115 -20.286 1.00 68.62 77 PRO A O 1
ATOM 573 N N . ALA A 1 78 ? 11.935 1.099 -20.020 1.00 70.00 78 ALA A N 1
ATOM 574 C CA . ALA A 1 78 ? 12.616 1.826 -21.088 1.00 70.00 78 ALA A CA 1
ATOM 575 C C . ALA A 1 78 ? 12.280 1.260 -22.476 1.00 70.00 78 ALA A C 1
ATOM 577 O O . ALA A 1 78 ? 12.073 2.044 -23.409 1.00 70.00 78 ALA A O 1
ATOM 578 N N . ASP A 1 79 ? 12.133 -0.060 -22.596 1.00 67.50 79 ASP A N 1
ATOM 579 C CA . ASP A 1 79 ? 11.908 -0.736 -23.879 1.00 67.50 79 ASP A CA 1
ATOM 580 C C . ASP A 1 79 ? 10.548 -0.393 -24.492 1.00 67.50 79 ASP A C 1
ATOM 582 O O . ASP A 1 79 ? 10.435 -0.207 -25.701 1.00 67.50 79 ASP A O 1
ATOM 586 N N . VAL A 1 80 ? 9.527 -0.170 -23.661 1.00 65.38 80 VAL A N 1
ATOM 587 C CA . VAL A 1 80 ? 8.173 0.215 -24.109 1.00 65.38 80 VAL A CA 1
ATOM 588 C C . VAL A 1 80 ? 8.132 1.639 -24.689 1.00 65.38 80 VAL A C 1
ATOM 590 O O . VAL A 1 80 ? 7.189 2.011 -25.380 1.00 65.38 80 VAL A O 1
ATOM 593 N N . THR A 1 81 ? 9.149 2.462 -24.409 1.00 64.50 81 THR A N 1
ATOM 594 C CA . THR A 1 81 ? 9.215 3.853 -24.890 1.00 64.50 81 THR A CA 1
ATOM 595 C C . THR A 1 81 ? 10.068 4.047 -26.139 1.00 64.50 81 THR A C 1
ATOM 597 O O . THR A 1 81 ? 10.154 5.176 -26.624 1.00 64.50 81 THR A O 1
ATOM 600 N N . LYS A 1 82 ? 10.688 2.987 -26.674 1.00 66.69 82 LYS A N 1
ATOM 601 C CA . LYS A 1 82 ? 11.371 3.069 -27.967 1.00 66.69 82 LYS A CA 1
ATOM 602 C C . LYS A 1 82 ? 10.336 3.250 -29.071 1.00 66.69 82 LYS A C 1
ATOM 604 O O . LYS A 1 82 ? 9.513 2.373 -29.319 1.00 66.69 82 LYS A O 1
ATOM 609 N N . THR A 1 83 ? 10.405 4.384 -29.757 1.00 64.25 83 THR A N 1
ATOM 610 C CA . THR A 1 83 ? 9.754 4.535 -31.056 1.00 64.25 83 THR A CA 1
ATOM 611 C C . THR A 1 83 ? 10.389 3.518 -31.999 1.00 64.25 83 THR A C 1
ATOM 613 O O . THR A 1 83 ? 11.603 3.529 -32.201 1.00 64.25 83 THR A O 1
ATOM 616 N N . ILE A 1 84 ? 9.587 2.591 -32.523 1.00 66.00 84 ILE A N 1
ATOM 617 C CA . ILE A 1 84 ? 10.033 1.666 -33.564 1.00 66.00 84 ILE A CA 1
ATOM 618 C C . ILE A 1 84 ? 10.169 2.498 -34.845 1.00 66.00 84 ILE A C 1
ATOM 620 O O . ILE A 1 84 ? 9.203 2.681 -35.580 1.00 66.00 84 ILE A O 1
ATOM 624 N N . ASP A 1 85 ? 11.357 3.053 -35.076 1.00 67.62 85 ASP A N 1
ATOM 625 C CA . ASP A 1 85 ? 11.647 3.864 -36.268 1.00 67.62 85 ASP A CA 1
ATOM 626 C C . ASP A 1 85 ? 11.918 3.001 -37.517 1.00 67.62 85 ASP A C 1
ATOM 628 O O . ASP A 1 85 ? 12.061 3.532 -38.619 1.00 67.62 85 ASP A O 1
ATOM 632 N N . ARG A 1 86 ? 11.966 1.664 -37.380 1.00 68.56 86 ARG A N 1
ATOM 633 C CA . ARG A 1 86 ? 12.176 0.750 -38.510 1.00 68.56 86 ARG A CA 1
ATOM 634 C C . ARG A 1 86 ? 10.848 0.199 -39.043 1.00 68.56 86 ARG A C 1
ATOM 636 O O . ARG A 1 86 ? 10.027 -0.282 -38.261 1.00 68.56 86 ARG A O 1
ATOM 643 N N . PRO A 1 87 ? 10.641 0.187 -40.371 1.00 71.69 87 PRO A N 1
ATOM 644 C CA . PRO A 1 87 ? 9.540 -0.543 -40.981 1.00 71.69 87 PRO A CA 1
ATOM 645 C C . PRO A 1 87 ? 9.577 -2.018 -40.565 1.00 71.69 87 PRO A C 1
ATOM 647 O O . PRO A 1 87 ? 10.564 -2.705 -40.816 1.00 71.69 87 PRO A O 1
ATOM 650 N N . VAL A 1 88 ? 8.474 -2.512 -39.994 1.00 71.19 88 VAL A N 1
ATOM 651 C CA . VAL A 1 88 ? 8.290 -3.912 -39.548 1.00 71.19 88 VAL A CA 1
ATOM 652 C C . VAL A 1 88 ? 8.499 -4.954 -40.662 1.00 71.19 88 VAL A C 1
ATOM 654 O O . VAL A 1 88 ? 8.578 -6.145 -40.399 1.00 71.19 88 VAL A O 1
ATOM 657 N N . LEU A 1 89 ? 8.564 -4.503 -41.918 1.00 73.81 89 LEU A N 1
ATOM 658 C CA . LEU A 1 89 ? 8.710 -5.331 -43.114 1.00 73.81 89 LEU A CA 1
ATOM 659 C C . LEU A 1 89 ? 10.161 -5.461 -43.603 1.00 73.81 89 LEU A C 1
ATOM 661 O O . LEU A 1 89 ? 10.401 -6.179 -44.570 1.00 73.81 89 LEU A O 1
ATOM 665 N N . LEU A 1 90 ? 11.115 -4.748 -42.997 1.00 72.75 90 LEU A N 1
ATOM 666 C CA . LEU A 1 90 ? 12.534 -4.932 -43.298 1.00 72.75 90 LEU A CA 1
ATOM 667 C C . LEU A 1 90 ? 13.082 -6.072 -42.428 1.00 72.75 90 LEU A C 1
ATOM 669 O O . LEU A 1 90 ? 12.877 -6.005 -41.211 1.00 72.75 90 LEU A O 1
ATOM 673 N N . PRO A 1 91 ? 13.772 -7.070 -43.017 1.00 67.06 91 PRO A N 1
ATOM 674 C CA . PRO A 1 91 ? 14.441 -8.126 -42.259 1.00 67.06 91 PRO A CA 1
ATOM 675 C C . PRO A 1 91 ? 15.379 -7.531 -41.204 1.00 67.06 91 PRO A C 1
ATOM 677 O O . PRO A 1 91 ? 15.918 -6.437 -41.402 1.00 67.06 91 PRO A O 1
ATOM 680 N N . ASP A 1 92 ? 15.545 -8.217 -40.075 1.00 70.88 92 ASP A N 1
ATOM 681 C CA . ASP A 1 92 ? 16.551 -7.830 -39.085 1.00 70.88 92 ASP A CA 1
ATOM 682 C C . ASP A 1 92 ? 17.953 -7.985 -39.697 1.00 70.88 92 ASP A C 1
ATOM 684 O O . ASP A 1 92 ? 18.254 -9.006 -40.307 1.00 70.88 92 ASP A O 1
ATOM 688 N N . GLU A 1 93 ? 18.829 -6.986 -39.528 1.00 64.25 93 GLU A N 1
ATOM 689 C CA . GLU A 1 93 ? 20.227 -7.060 -40.004 1.00 64.25 93 GLU A CA 1
ATOM 690 C C . GLU A 1 93 ? 21.024 -8.188 -39.307 1.00 64.25 93 GLU A C 1
ATOM 692 O O . GLU A 1 93 ? 22.089 -8.578 -39.783 1.00 64.25 93 GLU A O 1
ATOM 697 N N . ASP A 1 94 ? 20.475 -8.740 -38.217 1.00 61.81 94 ASP A N 1
ATOM 698 C CA . ASP A 1 94 ? 21.024 -9.851 -37.436 1.00 61.81 94 ASP A CA 1
ATOM 699 C C . ASP A 1 94 ? 20.419 -11.228 -37.799 1.00 61.81 94 ASP A C 1
ATOM 701 O O . ASP A 1 94 ? 20.849 -12.251 -37.256 1.00 61.81 94 ASP A O 1
ATOM 705 N N . GLU A 1 95 ? 19.440 -11.297 -38.711 1.00 61.88 95 GLU A N 1
ATOM 706 C CA . GLU A 1 95 ? 18.942 -12.574 -39.234 1.00 61.88 95 GLU A CA 1
ATOM 707 C C . GLU A 1 95 ? 19.831 -13.042 -40.400 1.00 61.88 95 GLU A C 1
ATOM 709 O O . GLU A 1 95 ? 20.005 -12.312 -41.379 1.00 61.88 95 GLU A O 1
ATOM 714 N N . PRO A 1 96 ? 20.410 -14.259 -40.345 1.00 55.19 96 PRO A N 1
ATOM 715 C CA . PRO A 1 96 ? 21.157 -14.786 -41.477 1.00 55.19 96 PRO A CA 1
ATOM 716 C C . PRO A 1 96 ? 20.201 -14.916 -42.662 1.00 55.19 96 PRO A C 1
ATOM 718 O O . PRO A 1 96 ? 19.182 -15.598 -42.543 1.00 55.19 96 PRO A O 1
ATOM 721 N N . GLU A 1 97 ? 20.538 -14.264 -43.781 1.00 60.22 97 GLU A N 1
ATOM 722 C CA . GLU A 1 97 ? 19.785 -14.314 -45.037 1.00 60.22 97 GLU A CA 1
ATOM 723 C C . GLU A 1 97 ? 19.348 -15.757 -45.329 1.00 60.22 97 GLU A C 1
ATOM 725 O O . GLU A 1 97 ? 20.152 -16.610 -45.719 1.00 60.22 97 GLU A O 1
ATOM 730 N N . ALA A 1 98 ? 18.064 -16.042 -45.102 1.00 59.75 98 ALA A N 1
ATOM 731 C CA . ALA A 1 98 ? 17.471 -17.312 -45.470 1.00 59.75 98 ALA A CA 1
ATOM 732 C C . ALA A 1 98 ? 17.394 -17.341 -47.000 1.00 59.75 98 ALA A C 1
ATOM 734 O O . ALA A 1 98 ? 16.554 -16.680 -47.612 1.00 59.75 98 ALA A O 1
ATOM 735 N N . LYS A 1 99 ? 18.358 -18.044 -47.591 1.00 41.91 99 LYS A N 1
ATOM 736 C CA . LYS A 1 99 ? 18.521 -18.229 -49.030 1.00 41.91 99 LYS A CA 1
ATOM 737 C C . LYS A 1 99 ? 17.573 -19.286 -49.584 1.00 41.91 99 LYS A C 1
ATOM 739 O O . LYS A 1 99 ? 17.381 -20.313 -48.895 1.00 41.91 99 LYS A O 1
#

Foldseek 3Di:
DPPDQDPVNVVVVVVLLVVLLVQLVVQLVVQLVVQPLVHPDPPVSNVVSNVVSNVRSVVSSVVSVVVVVVCVVVDPPVVVPDDPPDDPPDDDPPDDPPD

pLDDT: mean 81.1, std 14.07, range [39.56, 97.25]

Secondary structure (DSSP, 8-state):
--PPPPHHHHHHHHHHHHHHHHHHHHHHHHHHHHTTTTSS--HHHHHHHHHHHHHHHHHHHHHHHHHHHHHHHH--TTGGG----S-TTSPPTTS----